Protein AF-A0A8S3IIX1-F1 (afdb_monomer_lite)

Foldseek 3Di:
DALVVVVVDDPPDDDPDDHPPLCCQWQLNVLVVLVVCCVVVNCVVRVPDDDDADPPVCVVVCVVVLVVCVPDPPNDDWDDDGNDDPCPPID

Radius of gyration: 17.33 Å; chains: 1; bounding box: 40×28×48 Å

Secondary structure (DSSP, 8-state):
--GGGGGG--TT---S--TTTHHHHSHHHHHHHHHHHHHHH-HHHHTTS-----TTTTHHHHHHHHHHHTTSTT-------TT--TTTT--

Structure (mmCIF, N/CA/C/O backbone):
data_AF-A0A8S3IIX1-F1
#
_entry.id   AF-A0A8S3IIX1-F1
#
loop_
_atom_site.group_PDB
_atom_site.id
_atom_site.type_symbol
_atom_site.label_atom_id
_atom_site.label_alt_id
_atom_site.label_comp_id
_atom_site.label_asym_id
_atom_site.label_entity_id
_atom_site.label_seq_id
_atom_site.pdbx_PDB_ins_code
_atom_site.Cartn_x
_atom_site.Cartn_y
_atom_site.Cartn_z
_atom_site.occupancy
_atom_site.B_iso_or_equiv
_atom_site.auth_seq_id
_atom_site.auth_comp_id
_atom_site.auth_asym_id
_atom_site.auth_atom_id
_atom_site.pdbx_PDB_model_num
ATOM 1 N N . MET A 1 1 ? 12.210 4.479 -10.307 1.00 70.75 1 MET A N 1
ATOM 2 C CA . MET A 1 1 ? 12.375 4.793 -11.745 1.00 70.75 1 MET A CA 1
ATOM 3 C C . MET A 1 1 ? 10.997 4.941 -12.383 1.00 70.75 1 MET A C 1
ATOM 5 O O . MET A 1 1 ? 10.114 4.153 -12.054 1.00 70.75 1 MET A O 1
ATOM 9 N N . LYS A 1 2 ? 10.766 5.962 -13.223 1.00 80.25 2 LYS A N 1
ATOM 10 C CA . LYS A 1 2 ? 9.473 6.109 -13.917 1.00 80.25 2 LYS A CA 1
ATOM 11 C C . LYS A 1 2 ? 9.313 4.961 -14.930 1.00 80.25 2 LYS A C 1
ATOM 13 O O . LYS A 1 2 ? 10.303 4.627 -15.575 1.00 80.25 2 LYS A O 1
ATOM 18 N N . PRO A 1 3 ? 8.108 4.388 -15.119 1.00 84.06 3 PRO A N 1
ATOM 19 C CA . PRO A 1 3 ? 7.890 3.278 -16.055 1.00 84.06 3 PRO A CA 1
ATOM 20 C C . PRO A 1 3 ? 8.414 3.544 -17.470 1.00 84.06 3 PRO A C 1
ATOM 22 O O . PRO A 1 3 ? 8.917 2.642 -18.127 1.00 84.06 3 PRO A O 1
ATOM 25 N N . ILE A 1 4 ? 8.366 4.800 -17.919 1.00 88.75 4 ILE A N 1
ATOM 26 C CA . ILE A 1 4 ? 8.821 5.184 -19.257 1.00 88.75 4 ILE A CA 1
ATOM 27 C C . ILE A 1 4 ? 10.327 4.980 -19.472 1.00 88.75 4 ILE A C 1
ATOM 29 O O . ILE A 1 4 ? 10.740 4.695 -20.588 1.00 88.75 4 ILE A O 1
ATOM 33 N N . CYS A 1 5 ? 11.138 5.051 -18.412 1.00 89.31 5 CYS A N 1
ATOM 34 C CA . CYS A 1 5 ? 12.585 4.847 -18.498 1.00 89.31 5 CYS A CA 1
ATOM 35 C C . CYS A 1 5 ? 12.941 3.403 -18.875 1.00 89.31 5 CYS A C 1
ATOM 37 O O . CYS A 1 5 ? 13.992 3.174 -19.461 1.00 89.31 5 CYS A O 1
ATOM 39 N N . PHE A 1 6 ? 12.060 2.440 -18.581 1.00 92.06 6 PHE A N 1
ATOM 40 C CA . PHE A 1 6 ? 12.285 1.037 -18.924 1.00 92.06 6 PHE A CA 1
ATOM 41 C C . PHE A 1 6 ? 12.233 0.783 -20.431 1.00 92.06 6 PHE A C 1
ATOM 43 O O . PHE A 1 6 ? 12.885 -0.136 -20.906 1.00 92.06 6 PHE A O 1
ATOM 50 N N . LYS A 1 7 ? 11.526 1.628 -21.197 1.00 92.94 7 LYS A N 1
ATOM 51 C CA . LYS A 1 7 ? 11.456 1.510 -22.663 1.00 92.94 7 LYS A CA 1
ATOM 52 C C . LYS A 1 7 ? 12.798 1.762 -23.355 1.00 92.94 7 LYS A C 1
ATOM 54 O O . LYS A 1 7 ? 12.977 1.337 -24.486 1.00 92.94 7 LYS A O 1
ATOM 59 N N . ALA A 1 8 ? 13.711 2.477 -22.698 1.00 94.12 8 ALA A N 1
ATOM 60 C CA . ALA A 1 8 ? 15.029 2.793 -23.240 1.00 94.12 8 ALA A CA 1
ATOM 61 C C . ALA A 1 8 ? 16.095 1.734 -22.899 1.00 94.12 8 ALA A C 1
ATOM 63 O O . ALA A 1 8 ? 17.234 1.857 -23.345 1.00 94.12 8 ALA A O 1
ATOM 64 N N . ILE A 1 9 ? 15.750 0.725 -22.089 1.00 94.19 9 ILE A N 1
ATOM 65 C CA . ILE A 1 9 ? 16.674 -0.335 -21.679 1.00 94.19 9 ILE A CA 1
ATOM 66 C C . ILE A 1 9 ? 16.861 -1.302 -22.847 1.00 94.19 9 ILE A C 1
ATOM 68 O O . ILE A 1 9 ? 15.895 -1.815 -23.405 1.00 94.19 9 ILE A O 1
ATOM 72 N N . ARG A 1 10 ? 18.118 -1.553 -23.204 1.00 95.62 10 ARG A N 1
ATOM 73 C CA . ARG A 1 10 ? 18.517 -2.514 -24.237 1.00 95.62 10 ARG A CA 1
ATOM 74 C C . ARG A 1 10 ? 18.603 -3.922 -23.654 1.00 95.62 10 ARG A C 1
ATOM 76 O O . ARG A 1 10 ? 18.878 -4.081 -22.471 1.00 95.62 10 ARG A O 1
ATOM 83 N N . GLU A 1 11 ? 18.453 -4.939 -24.496 1.00 95.69 11 GLU A N 1
ATOM 84 C CA . GLU A 1 11 ? 18.362 -6.355 -24.088 1.00 95.69 11 GLU A CA 1
ATOM 85 C C . GLU A 1 11 ? 19.541 -6.846 -23.232 1.00 95.69 11 GLU A C 1
ATOM 87 O O . GLU A 1 11 ? 19.368 -7.665 -22.334 1.00 95.69 11 GLU A O 1
ATOM 92 N N . TYR A 1 12 ? 20.740 -6.312 -23.465 1.00 96.75 12 TYR A N 1
ATOM 93 C CA . TYR A 1 12 ? 21.944 -6.668 -22.712 1.00 96.75 12 TYR A CA 1
ATOM 94 C C . TYR A 1 12 ? 22.088 -5.917 -21.376 1.00 96.75 12 TYR A C 1
ATOM 96 O O . TYR A 1 12 ? 22.947 -6.259 -20.561 1.00 96.75 12 TYR A O 1
ATOM 104 N N . GLN A 1 13 ? 21.304 -4.860 -21.146 1.00 96.88 13 GLN A N 1
ATOM 105 C CA . GLN A 1 13 ? 21.380 -4.055 -19.930 1.00 96.88 13 GLN A CA 1
ATOM 106 C C . GLN A 1 13 ? 20.578 -4.714 -18.810 1.00 96.88 13 GLN A C 1
ATOM 108 O O . GLN A 1 13 ? 19.428 -5.110 -18.983 1.00 96.88 13 GLN A O 1
ATOM 113 N N . LYS A 1 14 ? 21.172 -4.774 -17.617 1.00 95.44 14 LYS A N 1
ATOM 114 C CA . LYS A 1 14 ? 20.501 -5.265 -16.411 1.00 95.44 14 LYS A CA 1
ATOM 115 C C . LYS A 1 14 ? 20.096 -4.094 -15.529 1.00 95.44 14 LYS A C 1
ATOM 117 O O . LYS A 1 14 ? 20.874 -3.168 -15.316 1.00 95.44 14 LYS A O 1
ATOM 122 N N . VAL A 1 15 ? 18.889 -4.167 -14.979 1.00 94.38 15 VAL A N 1
ATOM 123 C CA . VAL A 1 15 ? 18.382 -3.234 -13.970 1.00 94.38 15 VAL A CA 1
ATOM 124 C C . VAL A 1 15 ? 17.847 -4.012 -12.777 1.00 94.38 15 VAL A C 1
ATOM 126 O O . VAL A 1 15 ? 17.320 -5.110 -12.922 1.00 94.38 15 VAL A O 1
ATOM 129 N N . ASN A 1 16 ? 17.979 -3.439 -11.586 1.00 94.69 16 ASN A N 1
ATOM 130 C CA . ASN A 1 16 ? 17.581 -4.059 -10.318 1.00 94.69 16 ASN A CA 1
ATOM 131 C C . ASN A 1 16 ? 16.158 -3.676 -9.870 1.00 94.69 16 ASN A C 1
ATOM 133 O O . ASN A 1 16 ? 15.774 -3.909 -8.726 1.00 94.69 16 ASN A O 1
ATOM 137 N N . HIS A 1 17 ? 15.378 -3.054 -10.750 1.00 92.69 17 HIS A N 1
ATOM 138 C CA . HIS A 1 17 ? 14.003 -2.663 -10.478 1.00 92.69 17 HIS A CA 1
ATOM 139 C C . HIS A 1 17 ? 13.088 -3.203 -11.565 1.00 92.69 17 HIS A C 1
ATOM 141 O O . HIS A 1 17 ? 13.463 -3.232 -12.729 1.00 92.69 17 HIS A O 1
ATOM 147 N N . PHE A 1 18 ? 11.861 -3.551 -11.189 1.00 92.81 18 PHE A N 1
ATOM 148 C CA . PHE A 1 18 ? 10.804 -3.877 -12.141 1.00 92.81 18 PHE A CA 1
ATOM 149 C C . PHE A 1 18 ? 9.922 -2.651 -12.415 1.00 92.81 18 PHE A C 1
ATOM 151 O O . PHE A 1 18 ? 9.659 -1.865 -11.488 1.00 92.81 18 PHE A O 1
ATOM 158 N N . PRO A 1 19 ? 9.432 -2.467 -13.656 1.00 93.75 19 PRO A N 1
ATOM 159 C CA . PRO A 1 19 ? 8.409 -1.470 -13.937 1.00 93.75 19 PRO A CA 1
ATOM 160 C C . PRO A 1 19 ? 7.149 -1.788 -13.122 1.00 93.75 19 PRO A C 1
ATOM 162 O O . PRO A 1 19 ? 6.742 -2.937 -13.005 1.00 93.75 19 PRO A O 1
ATOM 165 N N . GLY A 1 20 ? 6.530 -0.769 -12.520 1.00 92.50 20 GLY A N 1
ATOM 166 C CA . GLY A 1 20 ? 5.306 -0.963 -11.731 1.00 92.50 20 GLY A CA 1
ATOM 167 C C . GLY A 1 20 ? 5.511 -1.475 -10.301 1.00 92.50 20 GLY A C 1
ATOM 168 O O . GLY A 1 20 ? 4.529 -1.615 -9.580 1.00 92.50 20 GLY A O 1
ATOM 169 N N . SER A 1 21 ? 6.749 -1.663 -9.829 1.00 93.69 21 SER A N 1
ATOM 170 C CA . SER A 1 21 ? 7.038 -2.121 -8.453 1.00 93.69 21 SER A CA 1
ATOM 171 C C . SER A 1 21 ? 6.391 -1.272 -7.344 1.00 93.69 21 SER A C 1
ATOM 173 O O . SER A 1 21 ? 6.133 -1.754 -6.242 1.00 93.69 21 SER A O 1
ATOM 175 N N . PHE A 1 22 ? 6.037 -0.017 -7.632 1.00 93.38 22 PHE A N 1
ATOM 176 C CA . PHE A 1 22 ? 5.290 0.850 -6.718 1.00 93.38 22 PHE A CA 1
ATOM 177 C C . PHE A 1 22 ? 3.876 0.343 -6.382 1.00 93.38 22 PHE A C 1
ATOM 179 O O . PHE A 1 22 ? 3.294 0.846 -5.424 1.00 93.38 22 PHE A O 1
ATOM 186 N N . GLN A 1 23 ? 3.325 -0.617 -7.136 1.00 95.88 23 GLN A N 1
ATOM 187 C CA . GLN A 1 23 ? 2.037 -1.254 -6.832 1.00 95.88 23 GLN A CA 1
ATOM 188 C C . GLN A 1 23 ? 2.060 -2.014 -5.502 1.00 95.88 23 GLN A C 1
A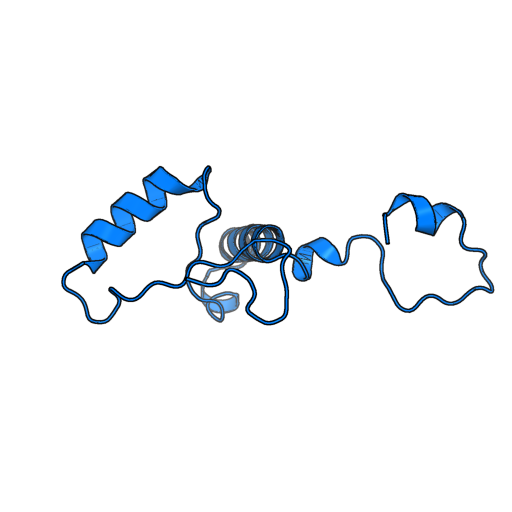TOM 190 O O . GLN A 1 23 ? 1.045 -2.069 -4.815 1.00 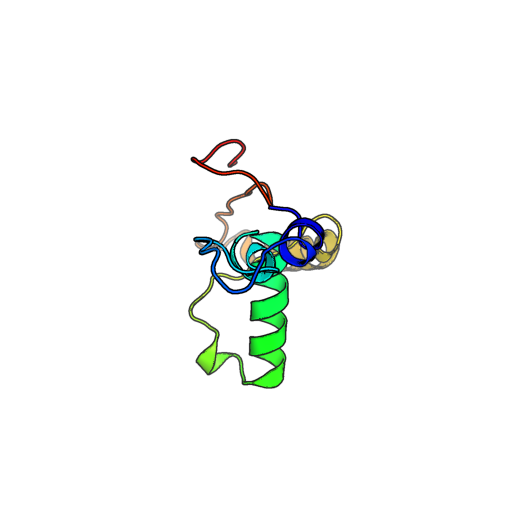95.88 23 GLN A O 1
ATOM 195 N N . ILE A 1 24 ? 3.229 -2.535 -5.120 1.00 95.50 24 ILE A N 1
ATOM 196 C CA . ILE A 1 24 ? 3.469 -3.161 -3.814 1.00 95.50 24 ILE A CA 1
ATOM 197 C C . ILE A 1 24 ? 4.335 -2.281 -2.900 1.00 95.50 24 ILE A C 1
ATOM 199 O O . ILE A 1 24 ? 4.210 -2.342 -1.683 1.00 95.50 24 ILE A O 1
ATOM 203 N N . GLY A 1 25 ? 5.195 -1.425 -3.466 1.00 94.31 25 GLY A N 1
ATOM 204 C CA . GLY A 1 25 ? 6.111 -0.585 -2.687 1.00 94.31 25 GLY A CA 1
ATOM 205 C C . GLY A 1 25 ? 5.479 0.663 -2.058 1.00 94.31 25 GLY A C 1
ATOM 206 O O . GLY A 1 25 ? 5.982 1.165 -1.054 1.00 94.31 25 GLY A O 1
ATOM 207 N N . ARG A 1 26 ? 4.389 1.198 -2.626 1.00 96.00 26 ARG A N 1
ATOM 208 C CA . ARG A 1 26 ? 3.656 2.324 -2.025 1.00 96.00 26 ARG A CA 1
ATOM 209 C C . ARG A 1 26 ? 2.512 1.811 -1.167 1.00 96.00 26 ARG A C 1
ATOM 211 O O . ARG A 1 26 ? 1.729 0.990 -1.628 1.00 96.00 26 ARG A O 1
ATOM 218 N N . LYS A 1 27 ? 2.353 2.360 0.037 1.00 96.88 27 LYS A N 1
ATOM 219 C CA . LYS A 1 27 ? 1.388 1.858 1.032 1.00 96.88 27 LYS A CA 1
ATOM 220 C C . LYS A 1 27 ? -0.063 1.982 0.558 1.00 96.88 27 LYS A C 1
ATOM 222 O O . LYS A 1 27 ? -0.848 1.063 0.749 1.00 96.88 27 LYS A O 1
ATOM 227 N N . ASP A 1 28 ? -0.395 3.086 -0.112 1.00 97.19 28 ASP A N 1
ATOM 228 C CA . ASP A 1 28 ? -1.730 3.331 -0.669 1.00 97.19 28 ASP A CA 1
ATOM 229 C C . ASP A 1 28 ? -2.081 2.353 -1.797 1.00 97.19 28 ASP A C 1
ATOM 231 O O . ASP A 1 28 ? -3.205 1.863 -1.876 1.00 97.19 28 ASP A O 1
ATOM 235 N N . ARG A 1 29 ? -1.114 2.046 -2.671 1.00 97.25 29 ARG A N 1
ATOM 236 C CA . ARG A 1 29 ? -1.303 1.077 -3.760 1.00 97.25 29 ARG A CA 1
ATOM 237 C C . ARG A 1 29 ? -1.332 -0.355 -3.242 1.00 97.25 29 ARG A C 1
ATOM 239 O O . ARG A 1 29 ? -2.198 -1.114 -3.662 1.00 97.25 29 ARG A O 1
ATOM 246 N N . LEU A 1 30 ? -0.454 -0.678 -2.296 1.00 97.44 30 LEU A N 1
ATOM 247 C CA . LEU A 1 30 ? -0.401 -1.980 -1.647 1.00 97.44 30 LEU A CA 1
ATOM 248 C C . LEU A 1 30 ? -1.750 -2.327 -1.016 1.00 97.44 30 LEU A C 1
ATOM 250 O O . LEU A 1 30 ? -2.299 -3.379 -1.325 1.00 97.44 30 LEU A O 1
ATOM 254 N N . TRP A 1 31 ? -2.317 -1.425 -0.207 1.00 97.31 31 TRP A N 1
ATOM 255 C CA . TRP A 1 31 ? -3.618 -1.663 0.417 1.00 97.31 31 TRP A CA 1
ATOM 256 C C . TRP A 1 31 ? -4.735 -1.860 -0.611 1.00 97.31 31 TRP A C 1
ATOM 258 O O . TRP A 1 31 ? -5.481 -2.825 -0.507 1.00 97.31 31 TRP A O 1
ATOM 268 N N . ARG A 1 32 ? -4.833 -1.006 -1.639 1.00 97.44 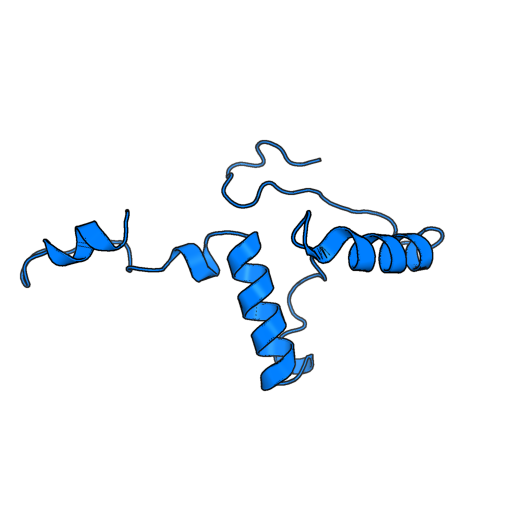32 ARG A N 1
ATOM 269 C CA . ARG A 1 32 ? -5.871 -1.163 -2.676 1.00 97.44 32 ARG A CA 1
ATOM 270 C C . ARG A 1 32 ? -5.773 -2.503 -3.400 1.00 97.44 32 ARG A C 1
ATOM 272 O O . ARG A 1 32 ? -6.795 -3.136 -3.643 1.00 97.44 32 ARG A O 1
ATOM 279 N N . ASN A 1 33 ? -4.557 -2.940 -3.720 1.00 97.56 33 ASN A N 1
ATOM 280 C CA . ASN A 1 33 ? -4.339 -4.221 -4.383 1.00 97.56 33 ASN A CA 1
ATOM 281 C C . ASN A 1 33 ? -4.694 -5.395 -3.460 1.00 97.56 33 ASN A C 1
ATOM 283 O O . ASN A 1 33 ? -5.378 -6.314 -3.896 1.00 97.56 33 ASN A O 1
ATOM 287 N N . LEU A 1 34 ? -4.301 -5.349 -2.185 1.00 97.12 34 LEU A N 1
ATOM 288 C CA . LEU A 1 34 ? -4.640 -6.391 -1.212 1.00 97.12 34 LEU A CA 1
ATOM 289 C C . LEU A 1 34 ? -6.138 -6.438 -0.904 1.00 97.12 34 LEU A C 1
ATOM 291 O O . LEU A 1 34 ? -6.706 -7.520 -0.877 1.00 97.12 34 LEU A O 1
ATOM 295 N N . SER A 1 35 ? -6.792 -5.288 -0.748 1.00 95.50 35 SER A N 1
ATOM 296 C CA . SER A 1 35 ? -8.244 -5.202 -0.557 1.00 95.50 35 SER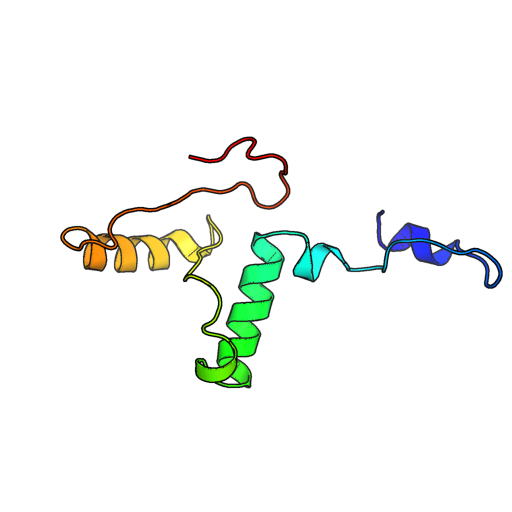 A CA 1
ATOM 297 C C . SER A 1 35 ? -9.001 -5.785 -1.757 1.00 95.50 35 SER A C 1
ATOM 299 O O . SER A 1 35 ? -9.951 -6.545 -1.582 1.00 95.50 35 SER A O 1
ATOM 301 N N . HIS A 1 36 ? -8.531 -5.524 -2.981 1.00 96.38 36 HIS A N 1
ATOM 302 C CA . HIS A 1 36 ? -9.069 -6.175 -4.175 1.00 96.38 36 HIS A CA 1
ATOM 303 C C . HIS A 1 36 ? -8.853 -7.699 -4.150 1.00 96.38 36 HIS A C 1
ATOM 305 O O . HIS A 1 36 ? -9.772 -8.454 -4.451 1.00 96.38 36 HIS A O 1
ATOM 311 N N . MET A 1 37 ? -7.673 -8.173 -3.739 1.00 97.12 37 MET A N 1
ATOM 312 C CA . MET A 1 37 ? -7.406 -9.611 -3.606 1.00 97.12 37 MET A CA 1
ATOM 313 C C . MET A 1 37 ? -8.255 -10.282 -2.519 1.00 97.12 37 MET A C 1
ATOM 315 O O . MET A 1 37 ? -8.753 -11.377 -2.754 1.00 97.12 37 MET A O 1
ATOM 319 N N . GLN A 1 38 ? -8.508 -9.616 -1.387 1.00 95.94 38 GLN A N 1
ATOM 320 C CA . GLN A 1 38 ? -9.447 -10.087 -0.360 1.00 95.94 38 GLN A CA 1
ATOM 321 C C . GLN A 1 38 ? -10.860 -10.275 -0.929 1.00 95.94 38 GLN A C 1
ATOM 323 O O . GLN A 1 38 ? -11.537 -11.243 -0.581 1.00 95.94 38 GLN A O 1
ATOM 328 N N . ALA A 1 39 ? -11.302 -9.372 -1.812 1.00 94.69 39 ALA A N 1
ATOM 329 C CA . ALA A 1 39 ? -12.615 -9.454 -2.446 1.00 94.69 39 ALA A CA 1
ATOM 330 C C . ALA A 1 39 ? -12.710 -10.593 -3.478 1.00 94.69 39 ALA A C 1
ATOM 332 O O . ALA A 1 39 ? -13.741 -11.255 -3.554 1.00 94.69 39 ALA A O 1
ATOM 333 N N . VAL A 1 40 ? -11.648 -10.840 -4.254 1.00 97.12 40 VAL A N 1
ATOM 334 C CA . VAL A 1 40 ? -11.651 -11.858 -5.324 1.00 97.12 40 VAL A CA 1
ATOM 335 C C . VAL A 1 40 ? -11.349 -13.267 -4.802 1.00 97.12 40 VAL A C 1
ATOM 337 O O . VAL A 1 40 ? -11.956 -14.233 -5.253 1.00 97.12 40 VAL A O 1
ATOM 340 N N . HIS A 1 41 ? -10.417 -13.404 -3.859 1.00 94.62 41 HIS A N 1
ATOM 341 C CA . HIS A 1 41 ? -9.840 -14.691 -3.447 1.00 94.62 41 HIS A CA 1
ATOM 342 C C . HIS A 1 41 ? -10.169 -15.084 -2.003 1.00 94.62 41 HIS A C 1
ATOM 344 O O . HIS A 1 41 ? -9.552 -15.994 -1.452 1.00 94.62 41 HIS A O 1
ATOM 350 N N . SER A 1 42 ? -11.175 -14.438 -1.411 1.00 92.81 42 SER A N 1
ATOM 351 C CA . SER A 1 42 ? -11.568 -14.529 -0.004 1.00 92.81 42 SER A CA 1
ATOM 352 C C . SER A 1 42 ? -10.628 -13.818 0.968 1.00 92.81 42 SER A C 1
ATOM 354 O O . SER A 1 42 ? -9.410 -13.739 0.795 1.00 92.81 42 SER A O 1
ATOM 356 N N . ARG A 1 43 ? -11.222 -13.336 2.063 1.00 91.12 43 ARG A N 1
ATOM 357 C CA . ARG A 1 43 ? -10.488 -12.677 3.139 1.00 91.12 43 ARG A CA 1
ATOM 358 C C . ARG A 1 43 ? -9.488 -13.615 3.809 1.00 91.12 43 ARG A C 1
ATOM 360 O O . ARG A 1 43 ? -8.397 -13.166 4.112 1.00 91.12 43 ARG A O 1
ATOM 367 N N . ARG A 1 44 ? -9.818 -14.901 3.979 1.00 93.50 44 ARG A N 1
ATOM 368 C CA . ARG A 1 44 ? -8.981 -15.883 4.694 1.00 93.50 44 ARG A CA 1
ATOM 369 C C . ARG A 1 44 ? -7.556 -15.974 4.137 1.00 93.50 44 ARG A C 1
ATOM 371 O O . ARG A 1 44 ? -6.615 -16.046 4.917 1.00 93.50 44 ARG A O 1
ATOM 378 N N . GLU A 1 45 ? -7.402 -15.923 2.817 1.00 94.75 45 GLU A N 1
ATOM 379 C CA . GLU A 1 45 ? -6.094 -16.008 2.149 1.00 94.75 45 GLU A CA 1
ATOM 380 C C . GLU A 1 45 ? -5.287 -14.698 2.240 1.00 94.75 45 GLU A C 1
ATOM 382 O O . GLU A 1 45 ? -4.068 -14.691 2.085 1.00 94.75 45 GLU A O 1
ATOM 387 N N . PHE A 1 46 ? -5.958 -13.574 2.515 1.00 95.12 46 PHE A N 1
ATOM 388 C CA . PHE A 1 46 ? -5.379 -12.227 2.504 1.00 95.12 46 PHE A CA 1
ATOM 389 C C . PHE A 1 46 ? -5.579 -11.460 3.828 1.00 95.12 46 PHE A C 1
ATOM 391 O O . PHE A 1 46 ? -5.440 -10.236 3.855 1.00 95.12 46 PHE A O 1
ATOM 398 N N . ASP A 1 47 ? -5.876 -12.144 4.939 1.00 92.44 47 ASP A N 1
ATOM 399 C CA . ASP A 1 47 ? -6.097 -11.537 6.271 1.00 92.44 47 ASP A CA 1
ATOM 400 C C . ASP A 1 47 ? -4.791 -11.340 7.066 1.00 92.44 47 ASP A C 1
ATOM 402 O O . ASP A 1 47 ? -4.799 -11.037 8.253 1.00 92.44 47 ASP A O 1
ATOM 406 N N . PHE A 1 48 ? -3.636 -11.498 6.414 1.00 95.06 48 PHE A N 1
ATOM 407 C CA . PHE A 1 48 ? -2.316 -11.289 7.019 1.00 95.06 48 PHE A CA 1
ATOM 408 C C . PHE A 1 48 ? -1.904 -9.807 7.091 1.00 95.06 48 PHE A C 1
ATOM 410 O O . PHE A 1 48 ? -0.792 -9.488 7.520 1.00 95.06 48 PHE A O 1
ATOM 417 N N . VAL A 1 49 ? -2.768 -8.891 6.642 1.00 93.62 49 VAL A N 1
ATOM 418 C CA . VAL A 1 49 ? -2.537 -7.444 6.693 1.00 93.62 49 VAL A CA 1
ATOM 419 C C . VAL A 1 49 ? -3.569 -6.744 7.573 1.00 93.62 49 VAL A C 1
ATOM 421 O O . VAL A 1 49 ? -4.747 -7.091 7.522 1.00 93.62 49 VAL A O 1
ATOM 424 N N . PRO A 1 50 ? -3.161 -5.724 8.351 1.00 93.31 50 PRO A N 1
ATOM 425 C CA . PRO A 1 50 ? -4.104 -4.957 9.152 1.00 93.31 50 PRO A CA 1
ATOM 426 C C . PRO A 1 50 ? -5.049 -4.154 8.252 1.00 93.31 50 PRO A C 1
ATOM 428 O O . PRO A 1 50 ? -4.649 -3.657 7.189 1.00 93.31 50 PRO A O 1
ATOM 431 N N . GLN A 1 51 ? -6.288 -3.966 8.712 1.00 92.44 51 GLN A N 1
ATOM 432 C CA . GLN A 1 51 ? -7.242 -3.081 8.052 1.00 92.44 51 GLN A CA 1
ATOM 433 C C . GLN A 1 51 ? -6.632 -1.682 7.904 1.00 92.44 51 GLN A C 1
ATOM 435 O O . GLN A 1 51 ? -6.101 -1.105 8.852 1.00 92.44 51 GLN A O 1
ATOM 440 N N . THR A 1 52 ? -6.665 -1.152 6.685 1.00 96.31 52 THR A N 1
ATOM 441 C CA . THR A 1 52 ? -6.052 0.131 6.338 1.00 96.31 52 THR A CA 1
ATOM 442 C C . THR A 1 52 ? -7.064 0.984 5.572 1.00 96.31 52 THR A C 1
ATOM 444 O O . THR A 1 52 ? -7.999 0.467 4.971 1.00 96.31 52 THR A O 1
ATOM 447 N N . PHE A 1 53 ? -6.886 2.303 5.578 1.00 97.38 53 PHE A N 1
ATOM 448 C CA . PHE A 1 53 ? -7.734 3.242 4.841 1.00 97.38 53 PHE A CA 1
ATOM 449 C C . PHE A 1 53 ? -6.859 4.237 4.072 1.00 97.38 53 PHE A C 1
ATOM 451 O O . PHE A 1 53 ? -5.904 4.790 4.623 1.00 97.38 53 PHE A O 1
ATOM 458 N N . VAL A 1 54 ? -7.161 4.479 2.793 1.00 97.69 54 VAL A N 1
ATOM 459 C CA . VAL A 1 54 ? -6.486 5.496 1.974 1.00 97.69 54 VAL A CA 1
ATOM 460 C C . VAL A 1 54 ? -7.264 6.801 2.035 1.00 97.69 54 VAL A C 1
ATOM 462 O O . VAL A 1 54 ? -8.255 7.006 1.335 1.00 97.69 54 VAL A O 1
ATOM 465 N N . LEU A 1 55 ? -6.774 7.735 2.838 1.00 96.69 55 LEU A N 1
ATOM 466 C CA . LEU A 1 55 ? -7.361 9.067 2.943 1.00 96.69 55 LEU A CA 1
ATOM 467 C C . LEU A 1 55 ? -6.937 9.960 1.756 1.00 96.69 55 LEU A C 1
ATOM 469 O O . LEU A 1 55 ? -5.815 9.824 1.259 1.00 96.69 55 LEU A O 1
ATOM 473 N N . PRO A 1 56 ? -7.805 10.877 1.283 1.00 96.88 56 PRO A N 1
ATOM 474 C CA . PRO A 1 56 ? -9.141 11.191 1.808 1.00 96.88 56 PRO A CA 1
ATOM 475 C C . PRO A 1 56 ? -10.269 10.278 1.296 1.00 96.88 56 PRO A C 1
ATOM 477 O O . PRO A 1 56 ? -11.385 10.385 1.792 1.00 96.88 56 PRO A O 1
ATOM 480 N N . ALA A 1 57 ? -10.003 9.396 0.326 1.00 97.44 57 ALA A N 1
ATOM 481 C CA . ALA A 1 57 ? -11.035 8.598 -0.345 1.00 97.44 57 ALA A CA 1
ATOM 482 C C . ALA A 1 57 ? -11.853 7.728 0.627 1.00 97.44 57 ALA A C 1
ATOM 484 O O . ALA A 1 57 ? -13.075 7.686 0.536 1.00 97.44 57 ALA A O 1
ATOM 485 N N . ASP A 1 58 ? -11.183 7.118 1.604 1.00 97.69 58 ASP A N 1
ATOM 486 C CA . ASP A 1 58 ? -11.811 6.193 2.549 1.00 97.69 58 ASP A CA 1
ATOM 487 C C . ASP A 1 58 ? -12.229 6.874 3.868 1.00 97.69 58 ASP A C 1
ATOM 489 O O . ASP A 1 58 ? -12.528 6.196 4.849 1.00 97.69 58 ASP A O 1
ATOM 493 N N . LEU A 1 59 ? -12.254 8.214 3.929 1.00 97.06 59 LEU A N 1
ATOM 494 C CA . LEU A 1 59 ? -12.472 8.957 5.179 1.00 97.06 59 LEU A CA 1
ATOM 495 C C . LEU A 1 59 ? -13.807 8.622 5.854 1.00 97.06 59 LEU A C 1
ATOM 497 O O . LEU A 1 59 ? -13.858 8.483 7.072 1.00 97.06 59 LEU A O 1
ATOM 501 N N . LEU A 1 60 ? -14.886 8.499 5.078 1.00 97.50 60 LEU A N 1
ATOM 502 C CA . LEU A 1 60 ? -16.206 8.180 5.628 1.00 97.50 60 LEU A CA 1
ATOM 503 C C . LEU A 1 60 ? -16.260 6.765 6.205 1.00 97.50 60 LEU A C 1
ATOM 505 O O . LEU A 1 60 ? -16.890 6.559 7.235 1.00 97.50 60 LEU A O 1
ATOM 509 N N . LEU A 1 61 ? -15.598 5.804 5.557 1.00 96.50 61 LEU A N 1
ATOM 510 C CA . LEU A 1 61 ? -15.524 4.432 6.051 1.00 96.50 61 LEU A CA 1
ATOM 511 C C . LEU A 1 61 ? -14.658 4.359 7.312 1.00 96.50 61 LEU A C 1
ATOM 513 O O . LEU A 1 61 ? -15.067 3.748 8.293 1.00 96.50 61 LEU A O 1
ATOM 517 N N . PHE A 1 62 ? -13.511 5.045 7.302 1.00 96.19 62 PHE A N 1
ATOM 518 C CA . PHE A 1 62 ? -12.646 5.156 8.470 1.00 96.19 62 PHE A CA 1
ATOM 519 C C . PHE A 1 62 ? -13.398 5.728 9.674 1.00 96.19 62 PHE A C 1
ATOM 521 O O . PHE A 1 62 ? -13.313 5.149 10.746 1.00 96.19 62 PHE A O 1
ATOM 528 N N . LYS A 1 63 ? -14.170 6.812 9.504 1.00 95.25 63 LYS A N 1
ATOM 529 C CA . LYS A 1 63 ? -14.946 7.416 10.601 1.00 95.25 63 LYS A CA 1
ATOM 530 C C . LYS A 1 63 ? -15.912 6.432 11.259 1.00 95.25 63 LYS A C 1
ATOM 532 O O . LYS A 1 63 ? -15.932 6.358 12.478 1.00 95.25 63 LYS A O 1
ATOM 537 N N . ARG A 1 64 ? -16.646 5.646 10.463 1.00 95.69 64 ARG A N 1
ATOM 538 C CA . ARG A 1 64 ? -17.578 4.635 10.994 1.00 95.69 64 ARG A CA 1
ATOM 539 C C . ARG A 1 64 ? -16.851 3.595 11.845 1.00 95.69 64 ARG A C 1
ATOM 541 O O . ARG A 1 64 ? -17.207 3.385 12.993 1.00 95.69 64 ARG A O 1
ATOM 548 N N . VAL A 1 65 ? -15.785 3.008 11.301 1.00 94.56 65 VAL A N 1
ATOM 549 C CA . VAL A 1 65 ? -14.992 1.990 12.012 1.00 94.56 65 VAL A CA 1
ATOM 550 C C . VAL A 1 65 ? -14.304 2.584 13.245 1.00 94.56 65 VAL A C 1
ATOM 552 O O . VAL A 1 65 ? -14.191 1.936 14.278 1.00 94.56 65 VAL A O 1
ATOM 555 N N . PHE A 1 66 ? -13.854 3.834 13.158 1.00 92.50 66 PHE A N 1
ATOM 556 C CA . PHE A 1 66 ? -13.245 4.539 14.278 1.00 92.50 66 PHE A CA 1
ATOM 557 C C . PHE A 1 66 ? -14.237 4.721 15.434 1.00 92.50 66 PHE A C 1
ATOM 559 O O . PHE A 1 66 ? -13.892 4.433 16.577 1.00 92.50 66 PHE A O 1
ATOM 566 N N . GLU A 1 67 ? -15.468 5.146 15.142 1.00 92.81 67 GLU A N 1
ATOM 567 C CA . GLU A 1 67 ? -16.548 5.282 16.128 1.00 92.81 67 GLU A CA 1
ATOM 568 C C . GLU A 1 67 ? -16.899 3.928 16.767 1.00 92.81 67 GLU A C 1
ATOM 570 O O . GLU A 1 67 ? -16.972 3.836 17.989 1.00 92.81 67 GLU A O 1
ATOM 575 N N . GLU A 1 68 ? -17.006 2.859 15.970 1.00 92.19 68 GLU A N 1
ATOM 576 C CA . GLU A 1 68 ? -17.279 1.494 16.454 1.00 92.19 68 GLU A CA 1
ATOM 577 C C . GLU A 1 68 ? -16.197 0.960 17.409 1.00 92.19 68 GLU A C 1
ATOM 579 O O . GLU A 1 68 ? -16.499 0.227 18.351 1.00 92.19 68 GLU A O 1
ATOM 584 N N . LEU A 1 69 ? -14.931 1.325 17.184 1.00 91.06 69 LEU A N 1
ATOM 585 C CA . LEU A 1 69 ? -13.788 0.799 17.937 1.00 91.06 69 LEU A CA 1
ATOM 586 C C . LEU A 1 69 ? -13.300 1.720 19.063 1.00 91.06 69 LEU A C 1
ATOM 588 O O . LEU A 1 69 ? -12.354 1.348 19.764 1.00 91.06 69 LEU A O 1
ATOM 592 N N . THR A 1 70 ? -13.919 2.890 19.261 1.00 84.75 70 THR A N 1
ATOM 593 C CA . THR A 1 70 ? -13.428 3.940 20.177 1.00 84.75 70 THR A CA 1
ATOM 594 C C . THR A 1 70 ? -13.239 3.438 21.617 1.00 84.75 70 THR A C 1
ATOM 596 O O . THR A 1 70 ? -12.216 3.741 22.227 1.00 84.75 70 THR A O 1
ATOM 599 N N . ASP A 1 71 ? -14.137 2.586 22.122 1.00 86.62 71 ASP A N 1
ATOM 600 C CA . ASP A 1 71 ? -14.084 2.057 23.499 1.00 86.62 71 ASP A CA 1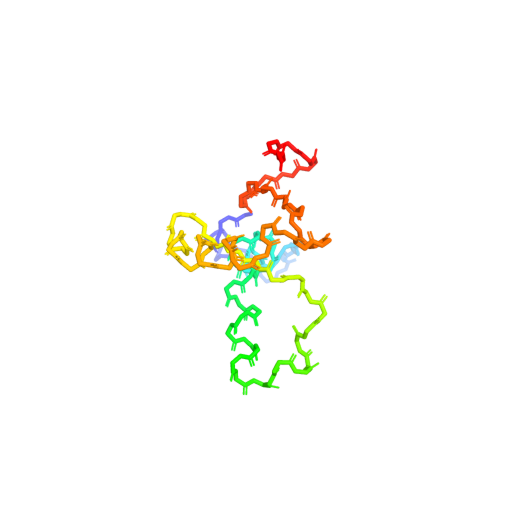
ATOM 601 C C . ASP A 1 71 ? -13.397 0.683 23.613 1.00 86.62 71 ASP A C 1
ATOM 603 O O . ASP A 1 71 ? -13.433 0.019 24.652 1.00 86.62 71 ASP A O 1
ATOM 607 N N . THR A 1 72 ? -12.750 0.227 22.539 1.00 88.38 72 THR A N 1
ATOM 608 C CA . THR A 1 72 ? -12.092 -1.082 22.491 1.00 88.38 72 THR A CA 1
ATOM 609 C C . THR A 1 72 ? -10.578 -0.968 22.674 1.00 88.38 72 THR A C 1
ATOM 611 O O . THR A 1 72 ? -9.961 0.091 22.514 1.00 88.38 72 THR A O 1
ATOM 614 N N . LYS A 1 73 ? -9.926 -2.106 22.946 1.00 76.75 73 LYS A N 1
ATOM 615 C CA . LYS A 1 73 ? -8.455 -2.204 22.932 1.00 76.75 73 LYS A CA 1
ATOM 616 C C . LYS A 1 73 ? -7.849 -1.936 21.542 1.00 76.75 73 LYS A C 1
ATOM 618 O O . LYS A 1 73 ? -6.641 -1.726 21.455 1.00 76.75 73 LYS A O 1
ATOM 623 N N . GLU A 1 74 ? -8.667 -1.922 20.488 1.00 78.31 74 GLU A N 1
ATOM 624 C CA . GLU A 1 74 ? -8.275 -1.681 19.093 1.00 78.31 74 GLU A CA 1
ATOM 625 C C . GLU A 1 74 ? -8.340 -0.195 18.691 1.00 78.31 74 GLU A C 1
ATOM 627 O O . GLU A 1 74 ? -8.089 0.156 17.544 1.00 78.31 74 GLU A O 1
ATOM 632 N N . SER A 1 75 ? -8.583 0.710 19.642 1.00 84.62 75 SER A N 1
ATOM 633 C CA . SER A 1 75 ? -8.654 2.167 19.432 1.00 84.62 75 SER A CA 1
ATOM 634 C C . SER A 1 75 ? -7.333 2.845 19.018 1.00 84.62 75 SER A C 1
ATOM 636 O O . SER A 1 75 ? -7.300 4.056 18.785 1.00 84.62 75 SER A O 1
ATOM 638 N N . LYS A 1 76 ? -6.220 2.105 18.912 1.00 90.94 76 LYS A N 1
ATOM 639 C CA . LYS A 1 76 ? -4.906 2.656 18.538 1.00 90.94 76 LYS A CA 1
ATOM 640 C C . LYS A 1 76 ? -4.692 2.601 17.029 1.00 90.94 76 LYS A C 1
ATOM 642 O O . LYS A 1 76 ? -4.597 1.526 16.444 1.00 90.94 76 LYS A O 1
ATOM 647 N N . TRP A 1 77 ? -4.490 3.767 16.427 1.00 93.12 77 TRP A N 1
ATOM 648 C CA . TRP A 1 77 ? -4.257 3.916 14.991 1.00 93.12 77 TRP A CA 1
ATOM 649 C C . TRP A 1 77 ? -2.858 4.448 14.697 1.00 93.12 77 TRP A C 1
ATOM 651 O O . TRP A 1 77 ? -2.240 5.105 15.529 1.00 93.12 77 TRP A O 1
ATOM 661 N N . ILE A 1 78 ? -2.369 4.165 13.489 1.00 95.62 78 ILE A N 1
ATOM 662 C CA . ILE A 1 78 ? -1.099 4.680 12.977 1.00 95.62 78 ILE A CA 1
ATOM 663 C C . ILE A 1 78 ? -1.317 5.308 11.603 1.00 95.62 78 ILE A C 1
ATOM 665 O O . ILE A 1 78 ? -1.756 4.654 10.656 1.00 95.62 78 ILE A O 1
ATOM 669 N N . ILE A 1 79 ? -0.969 6.581 11.470 1.00 96.69 79 ILE A N 1
ATOM 670 C CA . ILE A 1 79 ? -1.051 7.326 10.220 1.00 96.69 79 ILE A CA 1
ATOM 671 C C . ILE A 1 79 ? 0.309 7.242 9.538 1.00 96.69 79 ILE A C 1
ATOM 673 O O . ILE A 1 79 ? 1.343 7.542 10.129 1.00 96.69 79 ILE A O 1
ATOM 677 N N . LYS A 1 80 ? 0.330 6.83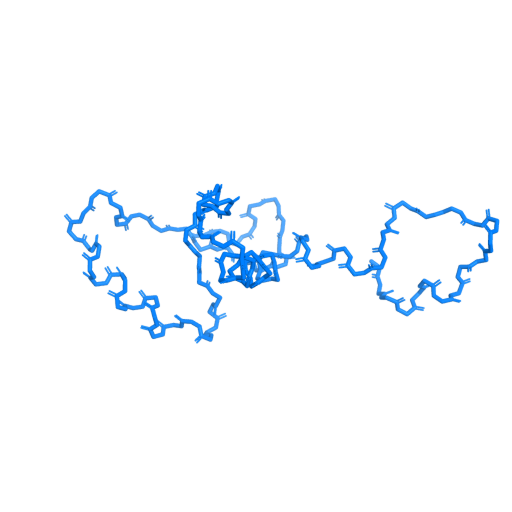0 8.267 1.00 97.62 80 LYS A N 1
ATOM 678 C CA . LYS A 1 80 ? 1.568 6.676 7.491 1.00 97.62 80 LYS A CA 1
ATOM 679 C C . LYS A 1 80 ? 1.460 7.419 6.160 1.00 97.62 80 LYS A C 1
ATOM 681 O O . LYS A 1 80 ? 0.491 7.199 5.434 1.00 97.62 80 LYS A O 1
ATOM 686 N N . PRO A 1 81 ? 2.472 8.206 5.752 1.00 97.25 81 PRO A N 1
ATOM 687 C CA . PRO A 1 81 ? 2.465 8.804 4.424 1.00 97.25 81 PRO A CA 1
ATOM 688 C C . PRO A 1 81 ? 2.617 7.733 3.323 1.00 97.25 81 PRO A C 1
ATOM 690 O O . PRO A 1 81 ? 3.415 6.790 3.474 1.00 97.25 81 PRO A O 1
ATOM 693 N N . PRO A 1 82 ? 1.914 7.880 2.183 1.00 95.25 82 PRO A N 1
ATOM 694 C CA . PRO A 1 82 ? 1.759 6.819 1.182 1.00 95.25 82 PRO A CA 1
ATOM 695 C C . PRO A 1 82 ? 3.081 6.394 0.528 1.00 95.25 82 PRO A C 1
ATOM 697 O O . PRO A 1 82 ? 3.348 5.200 0.376 1.00 95.25 82 PRO A O 1
ATOM 700 N N . ALA A 1 83 ? 3.941 7.364 0.205 1.00 94.25 83 ALA A N 1
ATOM 701 C CA . ALA A 1 83 ? 5.193 7.160 -0.529 1.00 94.25 83 ALA A CA 1
ATOM 702 C C . ALA A 1 83 ? 6.452 7.620 0.242 1.00 94.25 83 ALA A C 1
ATOM 704 O O . ALA A 1 83 ? 7.478 7.889 -0.373 1.00 94.25 83 ALA A O 1
ATOM 705 N N . SER A 1 84 ? 6.378 7.717 1.578 1.00 95.25 84 SER A N 1
ATOM 706 C CA . SER A 1 84 ? 7.528 8.036 2.451 1.00 95.25 84 SER A CA 1
ATOM 707 C C . SER A 1 84 ? 8.200 6.775 3.016 1.00 95.25 84 SER A C 1
ATOM 709 O O . SER A 1 84 ? 7.604 5.691 3.026 1.00 95.25 84 SER A O 1
ATOM 711 N N . ALA A 1 85 ? 9.420 6.922 3.532 1.00 94.50 85 ALA A N 1
ATOM 712 C CA . ALA A 1 85 ? 10.238 5.856 4.109 1.00 94.50 85 ALA A CA 1
ATOM 713 C C . ALA A 1 85 ? 10.899 6.295 5.431 1.00 94.50 85 ALA A C 1
ATOM 715 O O . ALA A 1 85 ? 10.863 7.468 5.796 1.00 94.50 85 ALA A O 1
ATOM 716 N N . ARG A 1 86 ? 11.530 5.344 6.140 1.00 96.19 86 ARG A N 1
ATOM 717 C CA . ARG A 1 86 ? 12.299 5.585 7.384 1.00 96.19 86 ARG A CA 1
ATOM 718 C C . ARG A 1 86 ? 11.481 6.202 8.530 1.00 96.19 86 ARG A C 1
ATOM 720 O O . ARG A 1 86 ? 11.988 7.014 9.289 1.00 96.19 86 ARG A O 1
ATOM 727 N N . GLY A 1 87 ? 10.191 5.876 8.609 1.00 96.31 87 GLY A N 1
ATOM 728 C CA . GLY A 1 87 ? 9.297 6.398 9.651 1.00 96.31 87 GLY A CA 1
ATOM 729 C C . GLY A 1 87 ? 8.946 7.887 9.535 1.00 96.31 87 GLY A C 1
ATOM 730 O O . GLY A 1 87 ? 8.191 8.398 10.356 1.00 96.31 87 GLY A O 1
ATOM 731 N N . GLN A 1 88 ? 9.436 8.593 8.511 1.00 97.06 88 GLN A N 1
ATOM 732 C CA . GLN A 1 88 ? 9.186 10.025 8.358 1.00 97.06 88 GLN A CA 1
ATOM 733 C C . GLN A 1 88 ? 7.703 10.306 8.097 1.00 97.06 88 GLN A C 1
ATOM 735 O O . GLN A 1 88 ? 7.130 9.801 7.125 1.00 97.06 88 GLN A O 1
ATOM 740 N N . GLY A 1 89 ? 7.115 11.147 8.951 1.00 96.00 89 GLY A N 1
ATOM 741 C CA . GLY A 1 89 ? 5.718 11.574 8.878 1.00 96.00 89 GLY A CA 1
ATOM 742 C C . GLY A 1 89 ? 4.711 10.586 9.472 1.00 96.00 89 GLY A C 1
ATOM 743 O O . GLY A 1 89 ? 3.518 10.770 9.243 1.00 96.00 89 GLY A O 1
ATOM 744 N N . ILE A 1 90 ? 5.166 9.553 10.193 1.00 96.94 90 ILE A N 1
ATOM 745 C CA . ILE A 1 90 ? 4.274 8.684 10.971 1.00 96.94 90 ILE A CA 1
ATOM 746 C C . ILE A 1 90 ? 3.700 9.463 12.162 1.00 96.94 90 ILE A C 1
ATOM 748 O O . ILE A 1 90 ? 4.427 10.241 12.783 1.00 96.94 90 ILE A O 1
ATOM 752 N N . ARG A 1 91 ? 2.412 9.263 12.450 1.00 91.69 91 ARG A N 1
ATOM 753 C CA . ARG A 1 91 ? 1.701 9.819 13.610 1.00 91.69 91 ARG A CA 1
ATOM 754 C C . ARG A 1 91 ? 0.801 8.774 14.244 1.00 91.69 91 ARG A C 1
ATOM 756 O O . ARG A 1 91 ? 0.380 7.860 13.498 1.00 91.69 91 ARG A O 1
#

Organism: NCBI:txid392030

InterPro domains:
  IPR004344 Tubulin-tyrosine ligase/Tubulin polyglutamylase [PF03133] (11-91)
  IPR004344 Tubulin-tyrosine ligase/Tubulin polyglutamylase [PS51221] (1-91)

Sequence (91 aa):
MKPICFKAIREYQKVNHFPGSFQIGRKDRLWRNLSHMQAVHSRREFDFVPQTFVLPADLLLFKRVFEELTDTKESKWIIKPPASARGQGIR

pLDDT: mean 93.69, std 4.76, range [70.75, 97.69]